Protein AF-A0A1I0HAX9-F1 (afdb_monomer_lite)

Secondary structure (DSSP, 8-state):
----EEEEEEEEEEETT--SPEEEEEEEEEEETTEE---HHHHTTEEEEEEEES-------SS-------------

Foldseek 3Di:
DWDWDWFWKKWWWAFQVGPDIDIDIDGRFIATPNDTDDDPVVCVRIDTDDMGTDDDDDPDDPDPPPPPPPPPPPDD

Structure (mmCIF, N/CA/C/O backbone):
data_AF-A0A1I0HAX9-F1
#
_entry.id   AF-A0A1I0HAX9-F1
#
loop_
_atom_site.group_PDB
_atom_site.id
_atom_site.type_symbol
_atom_site.label_atom_id
_atom_site.label_alt_id
_atom_site.label_comp_id
_atom_site.label_asym_id
_atom_site.label_entity_id
_atom_site.label_seq_id
_atom_site.pdbx_PDB_ins_code
_atom_site.Cartn_x
_atom_site.Cartn_y
_atom_site.Cartn_z
_atom_site.occupancy
_atom_site.B_iso_or_equiv
_atom_site.auth_seq_id
_atom_site.auth_comp_id
_atom_site.auth_asym_id
_atom_site.auth_atom_id
_atom_site.p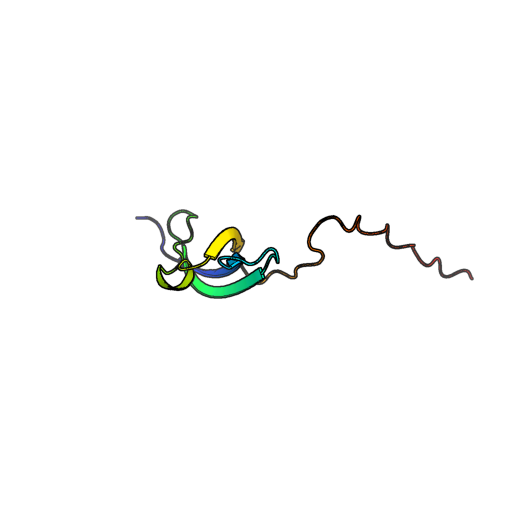dbx_PDB_model_num
ATOM 1 N N . MET A 1 1 ? -19.803 10.218 17.184 1.00 51.91 1 MET A N 1
ATOM 2 C CA . MET A 1 1 ? -18.342 10.156 17.389 1.00 51.91 1 MET A CA 1
ATOM 3 C C . MET A 1 1 ? -17.845 8.965 16.592 1.00 51.91 1 MET A C 1
ATOM 5 O O . MET A 1 1 ? -18.242 7.850 16.913 1.00 51.91 1 MET A O 1
ATOM 9 N N . ASP A 1 2 ? -17.094 9.185 15.516 1.00 63.22 2 ASP A N 1
ATOM 10 C CA . ASP A 1 2 ? -16.604 8.079 14.692 1.00 63.22 2 ASP A CA 1
ATOM 11 C C . ASP A 1 2 ? -15.615 7.225 15.494 1.00 63.22 2 ASP A C 1
ATOM 13 O O . ASP A 1 2 ? -14.718 7.737 16.168 1.00 63.22 2 ASP A O 1
ATOM 17 N N . LYS A 1 3 ? -15.815 5.906 15.481 1.00 66.69 3 LYS A N 1
ATOM 18 C CA . LYS A 1 3 ? -15.011 4.961 16.260 1.00 66.69 3 LYS A CA 1
ATOM 19 C C . LYS A 1 3 ? -13.625 4.836 15.623 1.00 66.69 3 LYS A C 1
ATOM 21 O O . LYS A 1 3 ? -13.472 4.164 14.606 1.00 66.69 3 LYS A O 1
ATOM 26 N N . ILE A 1 4 ? -12.618 5.464 16.229 1.00 71.06 4 ILE A N 1
ATOM 27 C CA . ILE A 1 4 ? -11.215 5.287 15.833 1.00 71.06 4 ILE A CA 1
ATOM 28 C C . ILE A 1 4 ? -10.812 3.852 16.180 1.00 71.06 4 ILE A C 1
ATOM 30 O O . ILE A 1 4 ? -10.890 3.437 17.336 1.00 71.06 4 ILE A O 1
ATOM 34 N N . SER A 1 5 ? -10.393 3.085 15.176 1.00 82.50 5 SER A N 1
ATOM 35 C CA . SER A 1 5 ? -9.862 1.732 15.369 1.00 82.50 5 SER A CA 1
ATOM 36 C C . SER A 1 5 ? -8.485 1.603 14.733 1.00 82.50 5 SER A C 1
ATOM 38 O O . SER A 1 5 ? -8.195 2.243 13.720 1.00 82.50 5 SER A O 1
ATOM 40 N N . GLN A 1 6 ? -7.623 0.797 15.354 1.00 87.44 6 GLN A N 1
ATOM 41 C CA . GLN A 1 6 ? -6.317 0.461 14.803 1.00 87.44 6 GLN A CA 1
ATOM 42 C C . GLN A 1 6 ? -6.423 -0.810 13.972 1.00 87.44 6 GLN A C 1
ATOM 44 O O . GLN A 1 6 ? -6.949 -1.825 14.431 1.00 87.44 6 GLN A O 1
ATOM 49 N N . LYS A 1 7 ? -5.903 -0.751 12.751 1.00 90.75 7 LYS A N 1
ATOM 50 C CA . LYS A 1 7 ? -5.904 -1.865 11.807 1.00 90.75 7 LYS A CA 1
ATOM 51 C C . LYS A 1 7 ? -4.504 -2.075 11.249 1.00 90.75 7 LYS A C 1
ATOM 53 O O . LYS A 1 7 ? -3.702 -1.143 11.164 1.00 90.75 7 LYS A O 1
ATOM 58 N N . SER A 1 8 ? -4.207 -3.310 10.861 1.00 94.19 8 SER A N 1
ATOM 59 C CA . SER A 1 8 ? -3.146 -3.541 9.884 1.00 94.19 8 SER A CA 1
ATOM 60 C C . SER A 1 8 ? -3.701 -3.229 8.506 1.00 94.19 8 SER A C 1
ATOM 62 O O . SER A 1 8 ? -4.837 -3.592 8.216 1.00 94.19 8 SER A O 1
ATOM 64 N N . VAL A 1 9 ? -2.918 -2.561 7.671 1.00 95.00 9 VAL A N 1
ATOM 65 C CA . VAL A 1 9 ? -3.275 -2.264 6.284 1.00 95.00 9 VAL A CA 1
ATOM 66 C C . VAL A 1 9 ? -2.101 -2.591 5.382 1.00 95.00 9 VAL A C 1
ATOM 68 O O . VAL A 1 9 ? -0.955 -2.404 5.782 1.00 95.00 9 VAL A O 1
ATOM 71 N N . THR A 1 10 ? -2.362 -3.053 4.167 1.00 96.50 10 THR A N 1
ATOM 72 C CA . THR A 1 10 ? -1.328 -3.201 3.142 1.00 96.50 10 THR A CA 1
ATOM 73 C C . THR A 1 10 ? -1.500 -2.126 2.087 1.00 96.50 10 THR A C 1
ATOM 75 O O . THR A 1 10 ? -2.567 -2.004 1.490 1.00 96.50 10 THR A O 1
ATOM 78 N N . VAL A 1 11 ? -0.450 -1.340 1.870 1.00 96.00 11 VAL A N 1
ATOM 79 C CA . VAL A 1 11 ? -0.436 -0.228 0.920 1.00 96.00 11 VAL A CA 1
ATOM 80 C C . VAL A 1 11 ? 0.350 -0.632 -0.309 1.00 96.00 11 VAL A C 1
ATOM 82 O O . VAL A 1 11 ? 1.475 -1.105 -0.181 1.00 96.00 11 VAL A O 1
ATOM 85 N N . PHE A 1 12 ? -0.240 -0.442 -1.482 1.00 95.31 12 PHE A N 1
ATOM 86 C CA . PHE A 1 12 ? 0.409 -0.635 -2.772 1.00 95.31 12 PHE A CA 1
ATOM 87 C C . PHE A 1 12 ? 0.808 0.736 -3.310 1.00 95.31 12 PHE A C 1
ATOM 89 O O . PHE A 1 12 ? 0.000 1.669 -3.270 1.00 95.31 12 PHE A O 1
ATOM 96 N N . PHE A 1 13 ? 2.039 0.876 -3.788 1.00 95.31 13 PHE A N 1
ATOM 97 C CA . PHE A 1 13 ? 2.581 2.160 -4.223 1.00 95.31 13 PHE A CA 1
ATOM 98 C C . PHE A 1 13 ? 3.705 1.999 -5.250 1.00 95.31 13 PHE A C 1
ATOM 100 O O . PHE A 1 13 ? 4.356 0.956 -5.310 1.00 95.31 13 PHE A O 1
ATOM 107 N N . PHE A 1 14 ? 3.957 3.058 -6.014 1.00 94.88 14 PHE A N 1
ATOM 108 C CA . PHE A 1 14 ? 5.219 3.247 -6.735 1.00 94.88 14 PHE A CA 1
ATOM 109 C C . PHE A 1 14 ? 6.124 4.181 -5.939 1.00 94.88 14 PHE A C 1
ATOM 111 O O . PHE A 1 14 ? 5.636 5.167 -5.389 1.00 94.88 14 PHE A O 1
ATOM 118 N N . GLU A 1 15 ? 7.419 3.884 -5.888 1.00 95.00 15 GLU A N 1
ATOM 119 C CA . GLU A 1 15 ? 8.421 4.854 -5.434 1.00 95.00 15 GLU A CA 1
ATOM 120 C C . GLU A 1 15 ? 8.678 5.891 -6.539 1.00 95.00 15 GLU A C 1
ATOM 122 O O . GLU A 1 15 ? 8.463 5.637 -7.728 1.00 95.00 15 GLU A O 1
ATOM 127 N N . GLU A 1 16 ? 9.143 7.071 -6.154 1.00 88.06 16 GLU A N 1
ATOM 128 C CA . GLU A 1 16 ? 9.502 8.152 -7.062 1.00 88.06 16 GLU A CA 1
ATOM 129 C C . GLU A 1 16 ? 10.625 7.667 -7.990 1.00 88.06 16 GLU A C 1
ATOM 131 O O . GLU A 1 16 ? 11.712 7.304 -7.541 1.00 88.06 16 GLU A O 1
ATOM 136 N N . ASN A 1 17 ? 10.343 7.639 -9.297 1.00 86.62 17 ASN A N 1
ATOM 137 C CA . ASN A 1 17 ? 11.198 7.090 -10.362 1.00 86.62 17 ASN A CA 1
ATOM 138 C C . ASN A 1 17 ? 11.257 5.553 -10.472 1.00 86.62 17 ASN A C 1
ATOM 140 O O . ASN A 1 17 ? 12.093 5.032 -11.211 1.00 86.62 17 ASN A O 1
ATOM 144 N N . ALA A 1 18 ? 10.363 4.812 -9.811 1.00 86.81 18 ALA A N 1
ATOM 145 C CA . ALA A 1 18 ? 10.241 3.366 -9.986 1.00 86.81 18 ALA A CA 1
ATOM 146 C C . ALA A 1 18 ? 8.989 2.993 -10.793 1.00 86.81 18 ALA A C 1
ATOM 148 O O . ALA A 1 18 ? 7.883 3.445 -10.508 1.00 86.81 18 ALA A O 1
ATOM 149 N N . LEU A 1 19 ? 9.152 2.096 -11.768 1.00 84.25 19 LEU A N 1
ATOM 150 C CA . LEU A 1 19 ? 8.038 1.493 -12.519 1.00 84.25 19 LEU A CA 1
ATOM 151 C C . LEU A 1 19 ? 7.525 0.191 -11.884 1.00 84.25 19 LEU A C 1
ATOM 153 O O . LEU A 1 19 ? 6.592 -0.429 -12.390 1.00 84.25 19 LEU A O 1
ATOM 157 N N . GLN A 1 20 ? 8.141 -0.244 -10.785 1.00 87.56 20 GLN A N 1
ATOM 158 C CA . GLN A 1 20 ? 7.770 -1.466 -10.084 1.00 87.56 20 GLN A CA 1
ATOM 159 C C . GLN A 1 20 ? 6.715 -1.177 -9.014 1.00 87.56 20 GLN A C 1
ATOM 161 O O . GLN A 1 20 ? 6.919 -0.329 -8.145 1.00 87.56 20 GLN A O 1
ATOM 166 N N . LEU A 1 21 ? 5.598 -1.911 -9.064 1.00 90.81 21 LEU A N 1
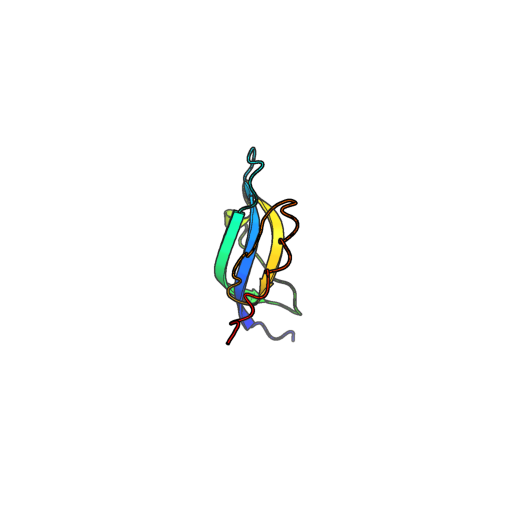ATOM 167 C CA . LEU A 1 21 ? 4.563 -1.840 -8.037 1.00 90.81 21 LEU A CA 1
ATOM 168 C C . LEU A 1 21 ? 5.056 -2.540 -6.767 1.00 90.81 21 LEU A C 1
ATOM 170 O O . LEU A 1 21 ? 5.271 -3.753 -6.760 1.00 90.81 21 LEU A O 1
ATOM 174 N N . SER A 1 22 ? 5.189 -1.773 -5.694 1.00 92.50 22 SER A N 1
ATOM 175 C CA . SER A 1 22 ? 5.601 -2.253 -4.378 1.00 92.50 22 SER A CA 1
ATOM 176 C C . SER A 1 22 ? 4.402 -2.390 -3.446 1.00 92.50 22 SER A C 1
ATOM 178 O O . SER A 1 22 ? 3.359 -1.762 -3.646 1.00 92.50 22 SER A O 1
ATOM 180 N N . SER A 1 23 ? 4.545 -3.209 -2.401 1.00 94.44 23 SER A N 1
ATOM 181 C CA . SER A 1 23 ? 3.549 -3.311 -1.333 1.00 94.44 23 SER A CA 1
ATOM 182 C C . SER A 1 23 ? 4.192 -3.369 0.049 1.00 94.44 23 SER A C 1
ATOM 184 O O . SER A 1 23 ? 5.252 -3.969 0.222 1.00 94.44 23 SER A O 1
ATOM 186 N N . GLN A 1 24 ? 3.549 -2.752 1.041 1.00 95.56 24 GLN A N 1
ATOM 187 C CA . GLN A 1 24 ? 4.004 -2.779 2.431 1.00 95.56 24 GLN A CA 1
ATOM 188 C C . GLN A 1 24 ? 2.827 -2.881 3.397 1.00 95.56 24 GLN A C 1
ATOM 190 O O . GLN A 1 24 ? 1.891 -2.082 3.334 1.00 95.56 24 GLN A O 1
ATOM 195 N N . THR A 1 25 ? 2.887 -3.839 4.327 1.00 95.69 25 THR A N 1
ATOM 196 C CA . THR A 1 25 ? 1.935 -3.912 5.441 1.00 95.69 25 THR A CA 1
ATOM 197 C C . THR A 1 25 ? 2.398 -3.037 6.599 1.00 95.69 25 THR A C 1
ATOM 199 O O . THR A 1 25 ? 3.510 -3.188 7.101 1.00 95.69 25 THR A O 1
ATOM 202 N N . ILE A 1 26 ? 1.511 -2.163 7.061 1.00 94.69 26 ILE A N 1
ATOM 203 C CA . ILE A 1 26 ? 1.707 -1.287 8.210 1.00 94.69 26 ILE A CA 1
ATOM 204 C C . ILE A 1 26 ? 0.682 -1.663 9.275 1.00 94.69 26 ILE A C 1
ATOM 206 O O . ILE A 1 26 ? -0.515 -1.736 9.000 1.00 94.69 26 ILE A O 1
ATOM 210 N N . SER A 1 27 ? 1.146 -1.904 10.496 1.00 92.62 27 SER A N 1
ATOM 211 C CA . SER A 1 27 ? 0.281 -2.193 11.641 1.00 92.62 27 SER A CA 1
ATOM 212 C C . SER A 1 27 ? -0.026 -0.931 12.440 1.00 92.62 27 SER A C 1
ATOM 214 O O . SER A 1 27 ? 0.760 0.012 12.453 1.00 92.62 27 SER A O 1
ATOM 216 N N . GLY A 1 28 ? -1.164 -0.928 13.136 1.00 89.81 28 GLY A N 1
ATOM 217 C CA . GLY A 1 28 ? -1.525 0.157 14.051 1.00 89.81 28 GLY A CA 1
ATOM 218 C C . GLY A 1 28 ? -2.010 1.436 13.365 1.00 89.81 28 G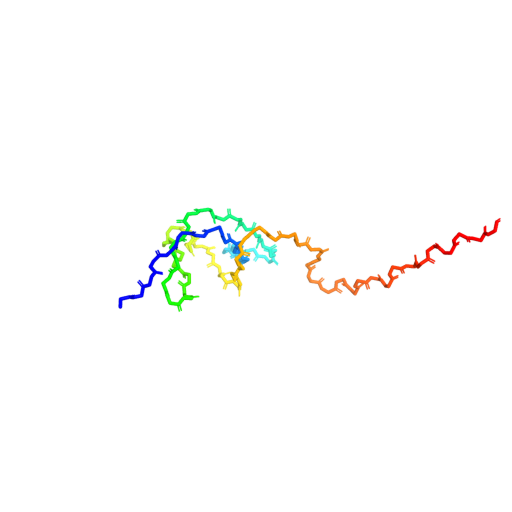LY A C 1
ATOM 219 O O . GLY A 1 28 ? -2.066 2.480 14.017 1.00 89.81 28 GLY A O 1
ATOM 220 N N . ILE A 1 29 ? -2.373 1.373 12.080 1.00 91.00 29 ILE A N 1
ATOM 221 C CA . ILE A 1 29 ? -2.896 2.525 11.346 1.00 91.00 29 ILE A CA 1
ATOM 222 C C . ILE A 1 29 ? -4.303 2.855 11.835 1.00 91.00 29 ILE A C 1
ATOM 224 O O . ILE A 1 29 ? -5.153 1.973 11.973 1.00 91.00 29 ILE A O 1
ATOM 228 N N . GLN A 1 30 ? -4.539 4.141 12.084 1.00 88.75 30 GLN A N 1
ATOM 229 C CA . GLN A 1 30 ? -5.847 4.643 12.472 1.00 88.75 30 GLN A CA 1
ATOM 230 C C . GLN A 1 30 ? -6.783 4.686 11.264 1.00 88.75 30 GLN A C 1
ATOM 232 O O . GLN A 1 30 ? -6.463 5.266 10.219 1.00 88.75 30 GLN A O 1
ATOM 237 N N . VAL A 1 31 ? -7.959 4.094 11.443 1.00 84.31 31 VAL A N 1
ATOM 238 C CA . VAL A 1 31 ? -9.068 4.164 10.496 1.00 84.31 31 VAL A CA 1
ATOM 239 C C . VAL A 1 31 ? -10.181 4.985 11.130 1.00 84.31 31 VAL A C 1
ATOM 241 O O . VAL A 1 31 ? -10.659 4.651 12.217 1.00 84.31 31 VAL A O 1
ATOM 244 N N . ASN A 1 32 ? -10.580 6.059 10.451 1.00 83.56 32 ASN A N 1
ATOM 245 C CA . ASN A 1 32 ? -11.662 6.942 10.871 1.00 83.56 32 ASN A CA 1
ATOM 246 C C . ASN A 1 32 ? -12.776 6.926 9.817 1.00 83.56 32 ASN A C 1
ATOM 248 O O . ASN A 1 32 ? -12.541 7.308 8.671 1.00 83.56 32 ASN A O 1
ATOM 252 N N . GLY A 1 33 ? -13.966 6.436 10.176 1.00 76.81 33 GLY A N 1
ATOM 253 C CA . GLY A 1 33 ? -15.110 6.365 9.255 1.00 76.81 33 GLY A CA 1
ATOM 254 C C . GLY A 1 33 ? -14.824 5.575 7.967 1.00 76.81 33 GLY A C 1
ATOM 255 O O . GLY A 1 33 ? -15.286 5.952 6.896 1.00 76.81 33 GLY A O 1
ATOM 256 N N . GLY A 1 34 ? -13.982 4.536 8.043 1.00 76.38 34 GLY A N 1
ATOM 257 C CA . GLY A 1 34 ? -13.540 3.752 6.880 1.00 76.38 34 GLY A CA 1
ATOM 258 C C . GLY A 1 34 ? -12.408 4.386 6.060 1.00 76.38 34 GLY A C 1
ATOM 259 O O . GLY A 1 34 ? -11.889 3.750 5.147 1.00 76.38 34 GLY A O 1
ATOM 260 N N . ARG A 1 35 ? -11.967 5.607 6.392 1.00 84.19 35 ARG A N 1
ATOM 261 C CA . ARG A 1 35 ? -10.800 6.244 5.766 1.00 84.19 35 ARG A CA 1
ATOM 262 C C . ARG A 1 35 ? -9.528 5.908 6.528 1.00 84.19 35 ARG A C 1
ATOM 264 O O . ARG A 1 35 ? -9.428 6.127 7.735 1.00 84.19 35 ARG A O 1
ATOM 271 N N . VAL A 1 36 ? -8.538 5.414 5.796 1.00 87.94 36 VAL A N 1
ATOM 272 C CA . VAL A 1 36 ? -7.203 5.118 6.317 1.00 87.94 36 VAL A CA 1
ATOM 273 C C . VAL A 1 36 ? -6.349 6.385 6.278 1.00 87.94 36 VAL A C 1
ATOM 275 O O . VAL A 1 36 ? -6.218 7.013 5.226 1.00 87.94 36 VAL A O 1
ATOM 278 N N . ILE A 1 37 ? -5.734 6.754 7.403 1.00 88.69 37 ILE A N 1
ATOM 279 C CA . ILE A 1 37 ? -4.809 7.894 7.467 1.00 88.69 37 ILE A CA 1
ATOM 280 C C . ILE A 1 37 ? -3.370 7.373 7.457 1.00 88.69 37 ILE A C 1
ATOM 282 O O . ILE A 1 37 ? -2.842 6.938 8.479 1.00 88.69 37 ILE A O 1
ATOM 286 N N . LEU A 1 38 ? -2.720 7.426 6.292 1.00 92.19 38 LEU A N 1
ATOM 287 C CA . LEU A 1 38 ? -1.305 7.065 6.166 1.00 92.19 38 LEU A CA 1
ATOM 288 C C . LEU A 1 38 ? -0.389 8.192 6.686 1.00 92.19 38 LEU A C 1
ATOM 290 O O . LEU A 1 38 ? -0.636 9.365 6.362 1.00 92.19 38 LEU A O 1
ATOM 294 N N . PRO A 1 39 ? 0.696 7.866 7.422 1.00 91.56 39 PRO A N 1
ATOM 295 C CA . PRO A 1 39 ? 1.674 8.849 7.880 1.00 91.56 39 PRO A CA 1
ATOM 296 C C . PRO A 1 39 ? 2.241 9.676 6.722 1.00 91.56 39 PRO A C 1
ATOM 298 O O . PRO A 1 39 ? 2.478 9.157 5.631 1.00 91.56 39 PRO A O 1
ATOM 301 N N . LYS A 1 40 ? 2.496 10.972 6.947 1.00 92.00 40 LYS A N 1
ATOM 302 C CA . LYS A 1 40 ? 3.100 11.841 5.918 1.00 92.00 40 LYS A CA 1
ATOM 303 C C . LYS A 1 40 ? 4.459 11.314 5.451 1.00 92.00 40 LYS A C 1
ATOM 305 O O . LYS A 1 40 ? 4.691 11.267 4.251 1.00 92.00 40 LYS A O 1
ATOM 310 N N . SER A 1 41 ? 5.290 10.857 6.388 1.00 93.38 41 SER A N 1
ATOM 311 C CA . SER A 1 41 ? 6.594 10.246 6.108 1.00 93.38 41 SER A CA 1
ATOM 312 C C . SER A 1 41 ? 6.490 9.004 5.226 1.00 93.38 41 SER A C 1
ATOM 314 O O . SER A 1 41 ? 7.348 8.782 4.383 1.00 93.38 41 SER A O 1
ATOM 316 N N . PHE A 1 42 ? 5.418 8.217 5.370 1.00 94.00 42 PHE A N 1
ATOM 317 C CA . PHE A 1 42 ? 5.196 7.057 4.514 1.00 94.00 42 PHE A CA 1
ATOM 318 C C . PHE A 1 42 ? 4.944 7.483 3.066 1.00 94.00 42 PHE A C 1
ATOM 320 O O . PHE A 1 42 ? 5.551 6.933 2.157 1.00 94.00 42 PHE A O 1
ATOM 327 N N . LYS A 1 43 ? 4.077 8.482 2.863 1.00 93.69 43 LYS A N 1
ATOM 328 C CA . LYS A 1 43 ? 3.653 8.961 1.537 1.00 93.69 43 LYS A CA 1
ATOM 329 C C . LYS A 1 43 ? 4.742 9.710 0.764 1.00 93.69 43 LYS A C 1
ATOM 331 O O . LYS A 1 43 ? 4.603 9.889 -0.439 1.00 93.69 43 LYS A O 1
ATOM 336 N N . GLN A 1 44 ? 5.780 10.199 1.437 1.00 95.88 44 GLN A N 1
ATOM 337 C CA . GLN A 1 44 ? 6.842 10.952 0.779 1.00 95.88 44 GLN A CA 1
ATOM 338 C C . GLN A 1 44 ? 7.604 10.056 -0.204 1.00 95.88 44 GLN A C 1
ATOM 340 O O . GLN A 1 44 ? 7.960 8.929 0.138 1.00 95.88 44 GLN A O 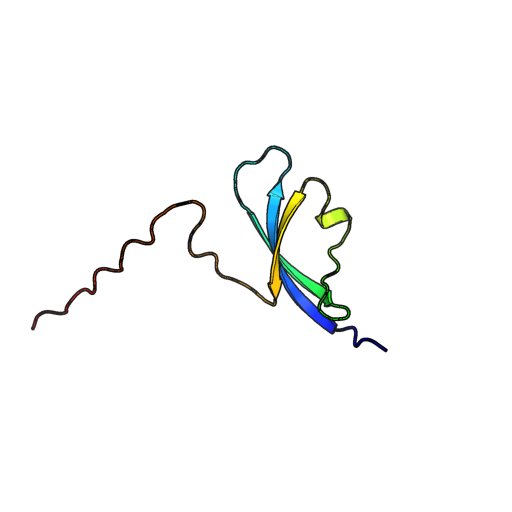1
ATOM 345 N N . GLY A 1 45 ? 7.802 10.559 -1.426 1.00 95.12 45 GLY A N 1
ATOM 346 C CA . GLY A 1 45 ? 8.418 9.803 -2.516 1.00 95.12 45 GLY A CA 1
ATOM 347 C C . GLY A 1 45 ? 7.581 8.616 -3.002 1.00 95.12 45 GLY A C 1
ATOM 348 O O . GLY A 1 45 ? 8.102 7.789 -3.733 1.00 95.12 45 GLY A O 1
ATOM 349 N N . LYS A 1 46 ? 6.301 8.499 -2.608 1.00 96.19 46 LYS A N 1
ATOM 350 C CA . LYS A 1 46 ? 5.436 7.374 -2.991 1.00 96.19 46 LYS A CA 1
ATOM 351 C C . LYS A 1 46 ? 4.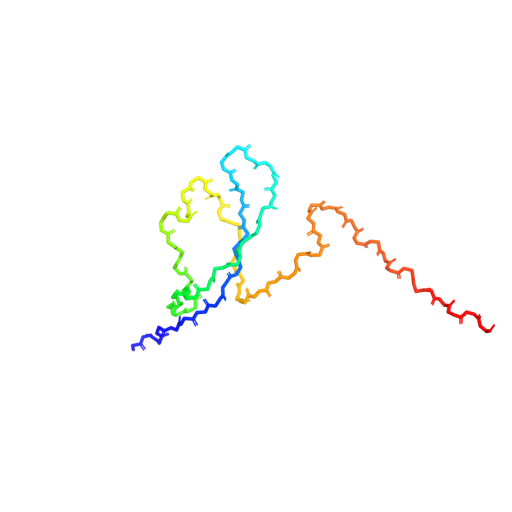143 7.836 -3.643 1.00 96.19 46 LYS A C 1
ATOM 353 O O . LYS A 1 46 ? 3.378 8.611 -3.071 1.00 96.19 46 LYS A O 1
ATOM 358 N N . SER A 1 47 ? 3.834 7.256 -4.796 1.00 94.75 47 SER A N 1
ATOM 359 C CA . SER A 1 47 ? 2.506 7.332 -5.406 1.00 94.75 47 SER A CA 1
ATOM 360 C C . SER A 1 47 ? 1.645 6.187 -4.880 1.00 94.75 47 SER A C 1
ATOM 362 O O . SER A 1 47 ? 1.826 5.039 -5.282 1.00 94.75 47 SER A O 1
ATOM 364 N N . ILE A 1 48 ? 0.728 6.485 -3.952 1.00 94.94 48 ILE A N 1
ATOM 365 C CA . ILE A 1 48 ? -0.182 5.488 -3.365 1.00 94.94 48 ILE A CA 1
ATOM 366 C C . ILE A 1 48 ? -1.224 5.053 -4.400 1.00 94.94 48 ILE A C 1
ATOM 368 O O . ILE A 1 48 ? -1.956 5.888 -4.924 1.00 94.94 48 ILE A O 1
ATOM 372 N N . ILE A 1 49 ? -1.319 3.746 -4.645 1.00 93.94 49 ILE A N 1
ATOM 373 C CA . ILE A 1 49 ? -2.228 3.148 -5.632 1.00 93.94 49 ILE A CA 1
ATOM 374 C C . ILE A 1 49 ? -3.465 2.552 -4.965 1.00 93.94 49 ILE A C 1
ATOM 376 O O . ILE A 1 49 ? -4.588 2.814 -5.384 1.00 93.94 49 ILE A O 1
ATOM 380 N N . ALA A 1 50 ? -3.268 1.751 -3.918 1.00 93.00 50 ALA A N 1
ATOM 381 C CA . ALA A 1 50 ? -4.357 1.086 -3.213 1.00 93.00 50 ALA A CA 1
ATOM 382 C C . ALA A 1 50 ? -3.992 0.820 -1.751 1.00 93.00 50 ALA A C 1
ATOM 384 O O . ALA A 1 50 ? -2.817 0.706 -1.399 1.00 93.00 50 ALA A O 1
ATOM 385 N N . VAL A 1 51 ? -5.008 0.702 -0.898 1.00 93.94 5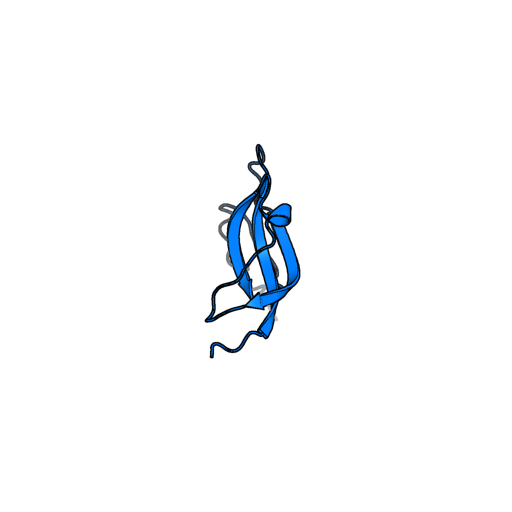1 VAL A N 1
ATOM 386 C CA . VAL A 1 51 ? -4.861 0.349 0.517 1.00 93.94 51 VAL A CA 1
ATOM 387 C C . VAL A 1 51 ? -5.885 -0.726 0.857 1.00 93.94 51 VAL A C 1
ATOM 389 O O . VAL A 1 51 ? -7.079 -0.529 0.647 1.00 93.94 51 VAL A O 1
ATOM 392 N N . PHE A 1 52 ? -5.421 -1.847 1.396 1.00 93.81 52 PHE A N 1
ATOM 393 C CA . PHE A 1 52 ? -6.246 -2.987 1.794 1.00 93.81 52 PHE A CA 1
ATOM 394 C C . PHE A 1 52 ? -6.213 -3.159 3.312 1.00 93.81 52 PHE A C 1
ATOM 396 O O . PHE A 1 52 ? -5.172 -2.927 3.924 1.00 93.81 52 PHE A O 1
ATOM 403 N N . GLU A 1 53 ? -7.315 -3.593 3.931 1.00 92.50 53 GLU A N 1
ATOM 404 C CA . GLU A 1 53 ? -7.287 -4.030 5.333 1.00 92.50 53 GLU A CA 1
ATOM 405 C C . GLU A 1 53 ? -6.553 -5.377 5.448 1.00 92.50 53 GLU A C 1
ATOM 407 O O . GLU A 1 53 ? -6.753 -6.292 4.653 1.00 92.50 53 GLU A O 1
ATOM 412 N N . GLY A 1 54 ? -5.699 -5.498 6.461 1.00 91.69 54 GLY A N 1
ATOM 413 C CA . GLY A 1 54 ? -4.939 -6.698 6.778 1.00 91.69 54 GLY A CA 1
ATOM 414 C C . GLY A 1 54 ? -3.664 -6.883 5.954 1.00 91.69 54 GLY A C 1
ATOM 415 O O . GLY A 1 54 ? -3.165 -5.974 5.285 1.00 91.69 54 GLY A O 1
ATOM 416 N N . ARG A 1 55 ? -3.106 -8.093 6.056 1.00 93.94 55 ARG A N 1
ATOM 417 C CA . ARG A 1 55 ? -2.014 -8.581 5.205 1.00 93.94 55 ARG A CA 1
ATOM 418 C C . ARG A 1 55 ? -2.620 -9.177 3.947 1.00 93.94 55 ARG A C 1
ATOM 420 O O . ARG A 1 55 ? -3.513 -10.013 4.046 1.00 93.94 55 ARG A O 1
ATOM 427 N N . VAL A 1 56 ? -2.096 -8.802 2.788 1.00 93.31 56 VAL A N 1
ATOM 428 C CA . VAL A 1 56 ? -2.498 -9.405 1.514 1.00 93.31 56 VAL A CA 1
ATOM 429 C C . VAL A 1 56 ? -1.312 -10.109 0.876 1.00 93.31 56 VAL A C 1
ATOM 431 O O . VAL A 1 56 ? -0.173 -9.658 0.985 1.00 93.31 56 VAL A O 1
ATOM 434 N N . LYS A 1 57 ? -1.588 -11.227 0.204 1.00 88.69 57 LYS A N 1
ATOM 435 C CA . LYS A 1 57 ? -0.612 -11.906 -0.642 1.00 88.69 57 LYS A CA 1
ATOM 436 C C . LYS A 1 57 ? -0.834 -11.446 -2.075 1.00 88.69 57 LYS A C 1
ATOM 438 O O . LYS A 1 57 ? -1.868 -11.735 -2.669 1.00 88.69 57 LYS A O 1
ATOM 443 N N . MET A 1 58 ? 0.138 -10.733 -2.618 1.00 84.81 58 MET A N 1
ATOM 444 C CA . MET A 1 58 ? 0.154 -10.379 -4.029 1.00 84.81 58 MET A CA 1
ATOM 445 C C . MET A 1 58 ? 0.443 -11.646 -4.840 1.00 84.81 58 MET A C 1
ATOM 447 O O . MET A 1 58 ? 1.472 -12.286 -4.640 1.00 84.81 58 MET A O 1
ATOM 451 N N . LEU A 1 59 ? -0.502 -12.049 -5.690 1.00 85.50 59 LEU A N 1
ATOM 452 C CA . LEU A 1 59 ? -0.365 -13.256 -6.511 1.00 85.50 59 LEU A CA 1
ATOM 453 C C . LEU A 1 59 ? 0.253 -12.964 -7.880 1.00 85.50 59 LEU A C 1
ATOM 455 O O . LEU A 1 59 ? 0.841 -13.861 -8.469 1.00 85.50 59 LEU A O 1
ATOM 459 N N . ASN A 1 60 ? 0.108 -11.735 -8.380 1.00 77.06 60 ASN A N 1
ATOM 460 C CA . ASN A 1 60 ? 0.594 -11.318 -9.689 1.00 77.06 60 ASN A CA 1
ATOM 461 C C . ASN A 1 60 ? 0.689 -9.780 -9.777 1.00 77.06 60 ASN A C 1
ATOM 463 O O . ASN A 1 60 ? -0.041 -9.081 -9.066 1.00 77.06 60 ASN A O 1
ATOM 467 N N . VAL A 1 61 ? 1.556 -9.258 -10.650 1.00 76.81 61 VAL A N 1
ATOM 468 C CA . VAL A 1 61 ? 1.767 -7.826 -10.925 1.00 76.81 61 VAL A CA 1
ATOM 469 C C . VAL A 1 61 ? 1.956 -7.634 -12.425 1.00 76.81 61 VAL A C 1
ATOM 471 O O . VAL A 1 61 ? 2.862 -8.220 -12.997 1.00 76.81 61 VAL A O 1
ATOM 474 N N . LEU A 1 62 ? 1.137 -6.768 -13.034 1.00 69.00 62 LEU A N 1
ATOM 475 C CA . LEU A 1 62 ? 1.210 -6.375 -14.449 1.00 69.00 62 LEU A CA 1
ATOM 476 C C . LEU A 1 62 ? 1.088 -7.552 -15.441 1.00 69.00 62 LEU A C 1
ATOM 478 O O . LEU A 1 62 ? 2.064 -8.146 -15.875 1.00 69.00 62 LEU A O 1
ATOM 482 N N . GLY A 1 63 ? -0.140 -7.818 -15.891 1.00 64.94 63 GLY A N 1
ATOM 483 C CA . GLY A 1 63 ? -0.385 -8.422 -17.206 1.00 64.94 63 GLY A CA 1
ATOM 484 C C . GLY A 1 63 ? -0.011 -9.892 -17.421 1.00 64.94 63 GLY A C 1
ATOM 485 O O . GLY A 1 63 ? -0.269 -10.385 -18.520 1.00 64.94 63 GLY A O 1
ATOM 486 N N . GLU A 1 64 ? 0.505 -10.631 -16.434 1.00 55.75 64 GLU A N 1
ATOM 487 C CA . GLU A 1 64 ? 0.550 -12.089 -16.562 1.00 55.75 64 GLU A CA 1
ATOM 488 C C . GLU A 1 64 ? -0.909 -12.564 -16.559 1.00 55.75 64 GLU A C 1
ATOM 490 O O . GLU A 1 64 ? -1.601 -12.504 -15.543 1.00 55.75 64 GLU A O 1
ATOM 495 N N . ARG A 1 65 ? -1.453 -12.946 -17.717 1.00 61.44 65 ARG A N 1
ATOM 496 C CA . ARG A 1 65 ? -2.705 -13.707 -17.738 1.00 61.44 65 ARG A CA 1
ATOM 497 C C . ARG A 1 65 ? -2.425 -14.898 -16.838 1.00 61.44 65 ARG A C 1
ATOM 499 O O . ARG A 1 65 ? -1.600 -15.719 -17.225 1.00 61.44 65 ARG A O 1
ATOM 506 N N . ALA A 1 66 ? -3.019 -14.938 -15.641 1.00 56.25 66 ALA A N 1
ATOM 507 C CA . ALA A 1 66 ? -2.891 -16.081 -14.751 1.00 56.25 66 ALA A CA 1
ATOM 508 C C . ALA A 1 66 ? -3.226 -17.292 -15.615 1.00 56.25 66 ALA A C 1
ATOM 510 O O . ALA A 1 66 ? -4.360 -17.401 -16.091 1.00 56.25 66 ALA A O 1
ATOM 511 N N . MET A 1 67 ? -2.216 -18.095 -15.969 1.00 52.78 67 MET A N 1
ATOM 512 C CA . MET A 1 67 ? -2.462 -19.225 -16.848 1.00 52.78 67 MET A CA 1
ATOM 513 C C . MET A 1 67 ? -3.532 -20.054 -16.144 1.00 52.78 67 MET A C 1
ATOM 515 O O . MET A 1 67 ? -3.411 -20.242 -14.928 1.00 52.78 67 MET A O 1
ATOM 519 N N . PRO A 1 68 ? -4.598 -20.497 -16.838 1.00 55.06 68 PRO A N 1
ATOM 520 C CA . PRO A 1 68 ? -5.554 -21.395 -16.220 1.00 55.06 68 PRO A CA 1
ATOM 521 C C . PRO A 1 68 ? -4.736 -22.545 -15.648 1.00 55.06 68 PRO A C 1
ATOM 523 O O . PRO A 1 68 ? -3.994 -23.201 -16.382 1.00 55.06 68 PRO A O 1
ATOM 526 N N . THR A 1 69 ? -4.784 -22.704 -14.325 1.00 54.50 69 THR A N 1
ATOM 527 C CA . THR A 1 69 ? -4.121 -23.788 -13.615 1.00 54.50 69 THR A CA 1
ATOM 528 C C . THR A 1 69 ? -4.553 -25.053 -14.331 1.00 54.50 69 THR A C 1
ATOM 530 O O . THR A 1 69 ? -5.727 -25.418 -14.284 1.00 54.50 69 THR A O 1
ATOM 533 N N . LYS A 1 70 ? -3.643 -25.675 -15.088 1.00 49.81 70 LYS A N 1
ATOM 534 C CA . LYS A 1 70 ? -3.929 -26.951 -15.732 1.00 49.81 70 LYS A CA 1
ATOM 535 C C . LYS A 1 70 ? -4.251 -27.890 -14.579 1.00 49.81 70 LYS A C 1
ATOM 537 O O . LYS A 1 70 ? -3.373 -28.193 -13.774 1.00 49.81 70 LYS A O 1
ATOM 542 N N . GLN A 1 71 ? -5.524 -28.255 -14.449 1.00 54.66 71 GLN A N 1
ATOM 543 C CA . GLN A 1 71 ? -5.961 -29.310 -13.556 1.00 54.66 71 GLN A CA 1
ATOM 544 C C . GLN A 1 71 ? -5.130 -30.527 -13.962 1.00 54.66 71 GLN A C 1
ATOM 546 O O . GLN A 1 71 ? -5.342 -31.088 -15.036 1.00 54.66 71 GLN A O 1
ATOM 551 N N . PHE A 1 72 ? -4.123 -30.883 -13.166 1.00 53.25 72 PHE A N 1
ATOM 552 C CA . PHE A 1 72 ? -3.493 -32.182 -13.309 1.00 53.25 72 PHE A CA 1
ATOM 553 C C . PHE A 1 72 ? -4.566 -33.185 -12.903 1.00 53.25 72 PHE A C 1
ATOM 555 O O . PHE A 1 72 ? -4.807 -33.430 -11.723 1.00 53.25 72 PHE A O 1
ATOM 562 N N . SER A 1 73 ? -5.290 -33.688 -13.899 1.00 50.44 73 SER A N 1
ATOM 563 C CA . SER A 1 73 ? -6.044 -34.919 -13.784 1.00 50.44 73 SER A CA 1
ATOM 564 C C . SER A 1 73 ? -5.051 -35.992 -13.360 1.00 50.44 73 SER A C 1
ATOM 566 O O . SER A 1 73 ? -4.178 -36.371 -14.142 1.00 50.44 73 SER A O 1
ATOM 568 N N . ILE A 1 74 ? -5.168 -36.442 -12.112 1.00 54.22 74 ILE A N 1
ATOM 569 C CA . ILE A 1 74 ? -4.664 -37.748 -11.710 1.00 54.22 74 ILE A CA 1
ATOM 570 C C . ILE A 1 74 ? -5.428 -38.776 -12.549 1.00 54.22 74 ILE A C 1
ATOM 572 O O . ILE A 1 74 ? -6.586 -39.088 -12.284 1.00 54.22 74 ILE A O 1
ATOM 576 N N . ALA A 1 75 ? -4.824 -39.192 -13.659 1.00 50.69 75 ALA A N 1
ATOM 577 C CA . ALA A 1 75 ? -5.293 -40.350 -14.391 1.00 50.69 75 ALA A CA 1
ATOM 578 C C . ALA A 1 75 ? -4.858 -41.589 -13.599 1.00 50.69 75 ALA A C 1
ATOM 580 O O . ALA A 1 75 ? -3.661 -41.773 -13.390 1.00 50.69 75 ALA A O 1
ATOM 581 N N . SER A 1 76 ? -5.885 -42.311 -13.141 1.00 47.56 76 SER A N 1
ATOM 582 C CA . SER A 1 76 ? -5.991 -43.743 -12.815 1.00 47.56 76 SER A CA 1
ATOM 583 C C . SER A 1 76 ? -4.771 -44.470 -12.258 1.00 47.56 76 SER A C 1
ATOM 585 O O . SER A 1 76 ? -3.819 -44.718 -13.026 1.00 47.56 76 SER A O 1
#

pLDDT: mean 82.1, std 15.57, range [47.56, 96.5]

Organism: Thalassotalea agarivorans (NCBI:txid349064)

Radius of gyration: 17.46 Å; chains: 1; bounding box: 30×56×35 Å

Sequence (76 aa):
MDKISQKSVTVFFFEENALQLSSQTISGIQVNGGRVILPKSFKQGKSIIAVFEGRVKMLNVLGERAMPTKQFSIAS

InterPro domains:
  IPR014271 Conserved hypothetical protein CHP02922 [PF09558] (9-65)
  IPR014271 Conserved hypothetical protein CHP02922 [TIGR02922] (5-66)